Protein AF-A0A928U4H9-F1 (afdb_monomer_lite)

Foldseek 3Di:
DVLVVLLVVLLVLLVVLLVVLVVLVVVLVVQVVCVVCVVPHHDDPDDPNPPAPPNNSVVSNVSSVVSNVSSVVSVVVSVVSVPDD

Structure (mmCIF, N/CA/C/O backbone):
data_AF-A0A928U4H9-F1
#
_entry.id   AF-A0A928U4H9-F1
#
loop_
_atom_site.group_PDB
_atom_site.id
_atom_site.type_symbol
_atom_site.label_atom_id
_atom_site.label_alt_id
_atom_site.label_comp_id
_atom_site.label_asym_id
_atom_site.label_entity_id
_atom_site.label_seq_id
_atom_site.pdbx_PDB_ins_code
_atom_site.Cartn_x
_atom_site.Cartn_y
_atom_site.Cartn_z
_atom_site.occupancy
_atom_site.B_iso_or_equiv
_atom_site.auth_seq_id
_atom_site.auth_comp_id
_atom_site.auth_asym_id
_atom_site.auth_atom_id
_atom_site.pdbx_PDB_model_num
ATOM 1 N N . MET A 1 1 ? -10.062 3.659 26.904 1.00 61.69 1 MET A N 1
ATOM 2 C CA . MET A 1 1 ? -9.064 4.585 26.312 1.00 61.69 1 MET A CA 1
ATOM 3 C C . MET A 1 1 ? -8.163 3.896 25.278 1.00 61.69 1 MET A C 1
ATOM 5 O O . MET A 1 1 ? -8.112 4.357 24.148 1.00 61.69 1 MET A O 1
ATOM 9 N N . PHE A 1 2 ? -7.534 2.756 25.597 1.00 75.75 2 PHE A N 1
ATOM 10 C CA . PHE A 1 2 ? -6.641 2.032 24.669 1.00 75.75 2 PHE A CA 1
ATOM 11 C C . PHE A 1 2 ? -7.294 1.537 23.360 1.00 75.75 2 PHE A C 1
ATOM 13 O O . PHE A 1 2 ? -6.645 1.534 22.317 1.00 75.75 2 PHE A O 1
ATOM 20 N N . GLN A 1 3 ? -8.580 1.166 23.379 1.00 76.81 3 GLN A N 1
ATOM 21 C CA . GLN A 1 3 ? -9.296 0.687 22.185 1.00 76.81 3 GLN A CA 1
ATOM 22 C C . GLN A 1 3 ? -9.530 1.791 21.141 1.00 76.81 3 GLN A C 1
ATOM 24 O O . GLN A 1 3 ? -9.307 1.558 19.955 1.00 76.81 3 GLN A O 1
ATOM 29 N N . ALA A 1 4 ? -9.894 2.999 21.584 1.00 77.56 4 ALA A N 1
ATOM 30 C CA . ALA A 1 4 ? -10.084 4.153 20.704 1.00 77.56 4 ALA A CA 1
ATOM 31 C C . ALA A 1 4 ? -8.759 4.595 20.059 1.00 77.56 4 ALA A C 1
ATOM 33 O O . ALA A 1 4 ? -8.699 4.832 18.857 1.00 77.56 4 ALA A O 1
ATOM 34 N N . ILE A 1 5 ? -7.669 4.612 20.836 1.00 82.81 5 ILE A N 1
ATOM 35 C CA . ILE A 1 5 ? -6.326 4.933 20.328 1.00 82.81 5 ILE A CA 1
ATOM 36 C C . ILE A 1 5 ? -5.904 3.931 19.244 1.00 82.81 5 ILE A C 1
ATOM 38 O O . ILE A 1 5 ? -5.436 4.326 18.179 1.00 82.81 5 ILE A O 1
ATOM 42 N N . ARG A 1 6 ? -6.135 2.632 19.470 1.00 83.12 6 ARG A N 1
ATOM 43 C CA . ARG A 1 6 ? -5.828 1.578 18.493 1.00 83.12 6 ARG A CA 1
ATOM 44 C C . ARG A 1 6 ? -6.607 1.742 17.183 1.00 83.12 6 ARG A C 1
ATOM 46 O O . ARG A 1 6 ? -6.032 1.539 16.119 1.00 83.12 6 ARG A O 1
ATOM 53 N N . GLN A 1 7 ? -7.881 2.132 17.255 1.00 83.50 7 GLN A N 1
ATOM 54 C CA . GLN A 1 7 ? -8.698 2.394 16.064 1.00 83.50 7 GLN A CA 1
ATOM 55 C C . GLN A 1 7 ? -8.180 3.587 15.253 1.00 83.50 7 GLN A C 1
ATOM 57 O O . GLN A 1 7 ? -8.137 3.538 14.027 1.00 83.50 7 GLN A O 1
ATOM 62 N N . VAL A 1 8 ? -7.763 4.662 15.923 1.00 88.12 8 VAL A N 1
ATOM 63 C CA . VAL A 1 8 ? -7.227 5.842 15.233 1.00 88.12 8 VAL A CA 1
ATOM 64 C C . VAL A 1 8 ? -5.896 5.516 14.559 1.00 88.12 8 VAL A C 1
ATOM 66 O O . VAL A 1 8 ? -5.706 5.861 13.396 1.00 88.12 8 VAL A O 1
ATOM 69 N N . ILE A 1 9 ? -5.000 4.801 15.246 1.00 89.88 9 ILE A N 1
ATOM 70 C CA . ILE A 1 9 ? -3.679 4.451 14.706 1.00 89.88 9 ILE A CA 1
ATOM 71 C C . ILE A 1 9 ? -3.808 3.576 13.455 1.00 89.88 9 ILE A C 1
ATOM 73 O O . ILE A 1 9 ? -3.170 3.874 12.448 1.00 89.88 9 ILE A O 1
ATOM 77 N N . PHE A 1 10 ? -4.636 2.526 13.475 1.00 89.19 10 PHE A N 1
ATOM 78 C CA . PHE A 1 10 ? -4.781 1.655 12.304 1.00 89.19 10 PHE A CA 1
ATOM 79 C C . PHE A 1 10 ? -5.468 2.350 11.129 1.00 89.19 10 PHE A C 1
ATOM 81 O O . PHE A 1 10 ? -5.024 2.179 9.995 1.00 89.19 10 PHE A O 1
ATOM 88 N N . ALA A 1 11 ? -6.489 3.174 11.381 1.00 88.50 11 ALA A N 1
ATOM 89 C CA . ALA A 1 11 ? -7.113 3.976 10.331 1.00 88.50 11 ALA A CA 1
ATOM 90 C C . ALA A 1 11 ? -6.117 4.964 9.704 1.00 88.50 11 ALA A C 1
ATOM 92 O O . ALA A 1 11 ? -6.006 5.036 8.481 1.00 88.50 11 ALA A O 1
ATOM 93 N N . PHE A 1 12 ? -5.353 5.679 10.532 1.00 93.75 12 PHE A N 1
ATOM 94 C CA . PHE A 1 12 ? -4.345 6.627 10.067 1.00 93.75 12 PHE A CA 1
ATOM 95 C C . PHE A 1 12 ? -3.255 5.936 9.240 1.00 93.75 12 PHE A C 1
ATOM 97 O O . PHE A 1 12 ? -2.972 6.356 8.120 1.00 93.75 12 PHE A O 1
ATOM 104 N N . MET A 1 13 ? -2.701 4.826 9.739 1.00 92.94 13 MET A N 1
ATOM 105 C CA . MET A 1 13 ? -1.674 4.062 9.025 1.00 92.94 13 MET A CA 1
ATOM 106 C C . MET A 1 13 ? -2.184 3.505 7.695 1.00 92.94 13 MET A C 1
ATOM 108 O O . MET A 1 13 ? -1.456 3.565 6.705 1.00 92.94 13 MET A O 1
ATOM 112 N N . ALA A 1 14 ? -3.429 3.022 7.637 1.00 92.94 14 ALA A N 1
ATOM 113 C CA . ALA A 1 14 ? -4.037 2.552 6.394 1.00 92.94 14 ALA A CA 1
ATOM 114 C C . ALA A 1 14 ? -4.116 3.668 5.342 1.00 92.94 14 ALA A C 1
ATOM 116 O O . ALA A 1 14 ? -3.723 3.462 4.193 1.00 92.94 14 ALA A O 1
ATOM 117 N N . VAL A 1 15 ? -4.564 4.862 5.741 1.00 95.19 15 VAL A N 1
ATOM 118 C CA . VAL A 1 15 ? -4.662 6.024 4.845 1.00 95.19 15 VAL A CA 1
ATOM 119 C C . VAL A 1 15 ? -3.278 6.480 4.387 1.00 95.19 15 VAL A C 1
ATOM 121 O O . VAL A 1 15 ? -3.066 6.648 3.188 1.00 95.19 15 VAL A O 1
ATOM 124 N N . CYS A 1 16 ? -2.315 6.627 5.300 1.00 96.19 16 CYS A N 1
ATOM 125 C CA . CYS A 1 16 ? -0.952 7.029 4.951 1.00 96.19 16 CYS A CA 1
ATOM 126 C C . CYS A 1 16 ? -0.291 6.035 3.990 1.00 96.19 16 CYS A C 1
ATOM 128 O O . CYS A 1 16 ? 0.252 6.452 2.970 1.00 96.19 16 CYS A O 1
ATOM 130 N N . CYS A 1 17 ? -0.384 4.730 4.264 1.00 95.81 17 CYS A N 1
ATOM 131 C CA . CYS A 1 17 ? 0.154 3.704 3.370 1.00 95.81 17 CYS A CA 1
ATOM 132 C C . CYS A 1 17 ? -0.540 3.734 2.001 1.00 95.81 17 CYS A C 1
ATOM 134 O O . CYS A 1 17 ? 0.128 3.616 0.977 1.00 95.81 17 CYS A O 1
ATOM 136 N N . GLY A 1 18 ? -1.859 3.951 1.967 1.00 94.06 18 GLY A N 1
ATOM 137 C CA . GLY A 1 18 ? -2.619 4.060 0.722 1.00 94.06 18 GLY A CA 1
ATOM 138 C C . GLY A 1 18 ? -2.182 5.255 -0.124 1.00 94.06 18 GLY A C 1
ATOM 139 O O . GLY A 1 18 ? -1.932 5.104 -1.317 1.00 94.06 18 GLY A O 1
ATOM 140 N N . LEU A 1 19 ? -2.016 6.426 0.497 1.00 95.88 19 LEU A N 1
ATOM 141 C CA . LEU A 1 19 ? -1.536 7.637 -0.175 1.00 95.88 19 LEU A CA 1
ATOM 142 C C . LEU A 1 19 ? -0.109 7.472 -0.706 1.00 95.88 19 LEU A C 1
ATOM 144 O O . LEU A 1 19 ? 0.159 7.830 -1.851 1.00 95.88 19 LEU A O 1
ATOM 148 N N . ILE A 1 20 ? 0.792 6.892 0.092 1.00 94.81 20 ILE A N 1
ATOM 149 C CA . ILE A 1 20 ? 2.175 6.631 -0.328 1.00 94.81 20 ILE A CA 1
ATOM 150 C C . ILE A 1 20 ? 2.199 5.620 -1.484 1.00 94.81 20 ILE A C 1
ATOM 152 O O . ILE A 1 20 ? 2.897 5.835 -2.473 1.00 94.81 20 ILE A O 1
ATOM 156 N N . GLY A 1 21 ? 1.403 4.551 -1.413 1.00 92.94 21 GLY A N 1
ATOM 157 C CA . GLY A 1 21 ? 1.286 3.564 -2.487 1.00 92.94 21 GLY A CA 1
ATOM 158 C C . GLY A 1 21 ? 0.744 4.158 -3.787 1.00 92.94 21 GLY A C 1
ATOM 159 O O . GLY A 1 21 ? 1.316 3.921 -4.849 1.00 92.94 21 GLY A O 1
ATOM 160 N N . LEU A 1 22 ? -0.300 4.989 -3.711 1.00 93.38 22 LEU A N 1
ATOM 161 C CA . LEU A 1 22 ? -0.851 5.706 -4.866 1.00 93.38 22 LEU A CA 1
ATOM 162 C C . LEU A 1 22 ? 0.155 6.689 -5.471 1.00 93.38 22 LEU A C 1
ATOM 164 O O . LEU A 1 22 ? 0.254 6.773 -6.694 1.00 93.38 22 LEU A O 1
ATOM 168 N N . PHE A 1 23 ? 0.924 7.395 -4.640 1.00 93.19 23 PHE A N 1
ATOM 169 C CA . PHE A 1 23 ? 2.004 8.263 -5.104 1.00 93.19 23 PHE A CA 1
ATOM 170 C C . PHE A 1 23 ? 3.046 7.477 -5.907 1.00 93.19 23 PHE A C 1
ATOM 172 O O . PHE A 1 23 ? 3.361 7.855 -7.034 1.00 93.19 23 PHE A O 1
ATOM 179 N N . TRP A 1 24 ? 3.542 6.359 -5.370 1.00 88.81 24 TRP A N 1
ATOM 180 C CA . TRP A 1 24 ? 4.524 5.525 -6.067 1.00 88.81 24 TRP A C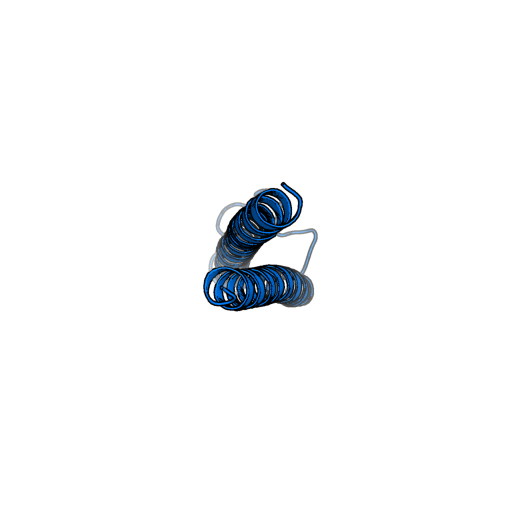A 1
ATOM 181 C C . TRP A 1 24 ? 3.961 4.898 -7.341 1.00 88.81 24 TRP A C 1
ATOM 183 O O . TRP A 1 24 ? 4.670 4.804 -8.340 1.00 88.81 24 TRP A O 1
ATOM 193 N N . PHE A 1 25 ? 2.683 4.519 -7.338 1.00 88.25 25 PHE A N 1
ATOM 194 C CA . PHE A 1 25 ? 2.005 4.000 -8.521 1.00 88.25 25 PHE A CA 1
ATOM 195 C C . PHE A 1 25 ? 1.883 5.063 -9.620 1.00 88.25 25 PHE A C 1
ATOM 197 O O . PHE A 1 25 ? 2.225 4.812 -10.775 1.00 88.25 25 PHE A O 1
ATOM 204 N N . TRP A 1 26 ? 1.466 6.281 -9.262 1.00 87.19 26 TRP A N 1
ATOM 205 C CA . TRP A 1 26 ? 1.431 7.415 -10.185 1.00 87.19 26 TRP A CA 1
ATOM 206 C C . TRP A 1 26 ? 2.827 7.754 -10.721 1.00 87.19 26 TRP A C 1
ATOM 208 O O . TRP A 1 26 ? 2.995 7.962 -11.924 1.00 87.19 26 TRP A O 1
ATOM 218 N N . PHE A 1 27 ? 3.838 7.755 -9.851 1.00 84.19 27 PHE A N 1
ATOM 219 C CA . PHE A 1 27 ? 5.227 8.000 -10.229 1.00 84.19 27 PHE A CA 1
ATOM 220 C C . PHE A 1 27 ? 5.741 6.936 -11.213 1.00 84.19 27 PHE A C 1
ATOM 222 O O . PHE A 1 27 ? 6.325 7.283 -12.238 1.00 84.19 27 PHE A O 1
ATOM 229 N N . MET A 1 28 ? 5.453 5.654 -10.960 1.00 81.81 28 MET A N 1
ATOM 230 C CA . MET A 1 28 ? 5.765 4.539 -11.864 1.00 81.81 28 MET A CA 1
ATOM 231 C C . MET A 1 28 ? 5.095 4.701 -13.232 1.00 81.81 28 MET A C 1
ATOM 233 O O . MET A 1 28 ? 5.743 4.496 -14.259 1.00 81.81 28 MET A O 1
ATOM 237 N N . TYR A 1 29 ? 3.823 5.102 -13.260 1.00 79.12 29 TYR A N 1
ATOM 238 C CA . TYR A 1 29 ? 3.080 5.329 -14.497 1.00 79.12 29 TYR A CA 1
ATOM 239 C C . TYR A 1 29 ? 3.694 6.460 -15.334 1.00 79.12 29 TYR A C 1
ATOM 241 O O . TYR A 1 29 ? 3.986 6.269 -16.514 1.00 79.12 29 TYR A O 1
ATOM 249 N N . GLN A 1 30 ? 3.973 7.611 -14.712 1.00 75.81 30 GLN A N 1
ATOM 250 C CA . GLN A 1 30 ? 4.640 8.743 -15.369 1.00 75.81 30 GLN A CA 1
ATOM 251 C C . GLN A 1 30 ? 6.029 8.368 -15.895 1.00 75.81 30 GLN A C 1
ATOM 253 O O . GLN A 1 30 ? 6.429 8.804 -16.972 1.00 75.81 30 GLN A O 1
ATOM 258 N N . PHE A 1 31 ? 6.763 7.543 -15.149 1.00 68.69 31 PHE A N 1
ATOM 259 C CA . PHE A 1 31 ? 8.066 7.042 -15.563 1.00 68.69 31 PHE A CA 1
ATOM 260 C C . PHE A 1 31 ? 7.959 6.098 -16.768 1.00 68.69 31 PHE A C 1
ATOM 262 O O . PHE A 1 31 ? 8.679 6.268 -17.747 1.00 68.69 31 PHE A O 1
ATOM 269 N N . SER A 1 32 ? 7.026 5.146 -16.730 1.00 67.00 32 SER A N 1
ATOM 270 C CA . SER A 1 32 ? 6.844 4.135 -17.780 1.00 67.00 32 SER A CA 1
ATOM 271 C C . SER A 1 32 ? 6.394 4.741 -19.110 1.00 67.00 32 SER A C 1
ATOM 273 O O . SER A 1 32 ? 6.871 4.319 -20.160 1.00 67.00 32 SER A O 1
ATOM 275 N N . LEU A 1 33 ? 5.536 5.768 -19.079 1.00 64.94 33 LEU A N 1
ATOM 276 C CA . LEU A 1 33 ? 5.133 6.507 -20.281 1.00 64.94 33 LEU A CA 1
ATOM 277 C C . LEU A 1 33 ? 6.319 7.200 -20.964 1.00 64.94 33 LEU A C 1
ATOM 279 O O . LEU A 1 33 ? 6.447 7.135 -22.181 1.00 64.94 33 LEU A O 1
ATOM 283 N N . LYS A 1 34 ? 7.217 7.814 -20.183 1.00 62.03 34 LYS A N 1
ATOM 284 C CA . LYS A 1 34 ? 8.427 8.461 -20.715 1.00 62.03 34 LYS A CA 1
ATOM 285 C C . LYS A 1 34 ? 9.434 7.466 -21.300 1.00 62.03 34 LYS A C 1
ATOM 287 O O . LYS A 1 34 ? 10.226 7.847 -22.153 1.00 62.03 34 LYS A O 1
ATOM 292 N N . TRP A 1 35 ? 9.421 6.216 -20.836 1.00 55.38 35 TRP A N 1
ATOM 293 C CA . TRP A 1 35 ? 10.228 5.135 -21.412 1.00 55.38 35 TRP A CA 1
ATOM 294 C C . TRP A 1 35 ? 9.643 4.587 -22.710 1.00 55.38 35 TRP A C 1
ATOM 296 O O . TRP A 1 35 ? 10.402 4.329 -23.634 1.00 55.38 35 TRP A O 1
ATOM 306 N N . LEU A 1 36 ? 8.317 4.441 -22.803 1.00 54.78 36 LEU A N 1
ATOM 307 C CA . LEU A 1 36 ? 7.658 3.982 -24.030 1.00 54.78 36 LEU A CA 1
ATOM 308 C C . LEU A 1 36 ? 7.935 4.924 -25.217 1.00 54.78 36 LEU A C 1
ATOM 310 O O . LEU A 1 36 ? 8.070 4.463 -26.345 1.00 54.78 36 LEU A O 1
ATOM 314 N N . ASP A 1 37 ? 8.090 6.222 -24.950 1.00 53.78 37 ASP A N 1
ATOM 315 C CA . ASP A 1 37 ? 8.516 7.213 -25.949 1.00 53.78 37 ASP A CA 1
ATOM 316 C C . ASP A 1 37 ? 9.972 6.994 -26.422 1.00 53.78 37 ASP A C 1
ATOM 318 O O . ASP A 1 37 ? 10.305 7.244 -27.579 1.00 53.78 37 ASP 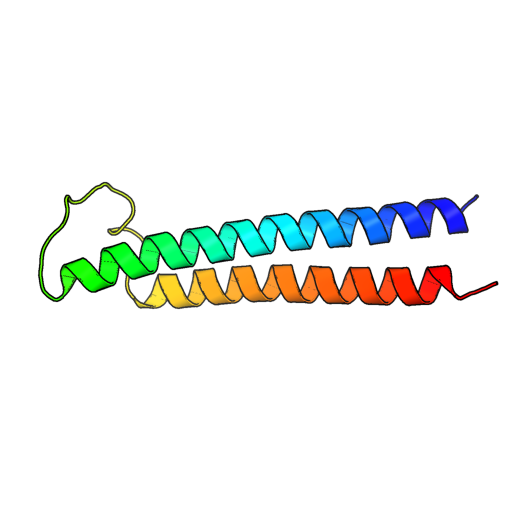A O 1
ATOM 322 N N . ALA A 1 38 ? 10.864 6.468 -25.574 1.00 51.81 38 ALA A N 1
ATOM 323 C CA . ALA A 1 38 ? 12.282 6.300 -25.910 1.00 51.81 38 ALA A CA 1
ATOM 324 C C . ALA A 1 38 ? 12.562 5.183 -26.940 1.00 51.81 38 ALA A C 1
ATOM 326 O O . ALA A 1 38 ? 13.604 5.228 -27.592 1.00 51.81 38 ALA A O 1
ATOM 327 N N . ASP A 1 39 ? 11.631 4.242 -27.142 1.00 56.09 39 ASP A N 1
ATOM 328 C CA . ASP A 1 39 ? 11.727 3.167 -28.147 1.00 56.09 39 ASP A CA 1
ATOM 329 C C . ASP A 1 39 ? 11.083 3.539 -29.506 1.00 56.09 39 ASP A C 1
ATOM 331 O O . ASP A 1 39 ? 10.971 2.688 -30.392 1.00 56.09 39 ASP A O 1
ATOM 335 N N . GLY A 1 40 ? 10.682 4.807 -29.722 1.00 52.53 40 GLY A N 1
ATOM 336 C CA . GLY A 1 40 ? 10.142 5.216 -31.028 1.00 52.53 40 GLY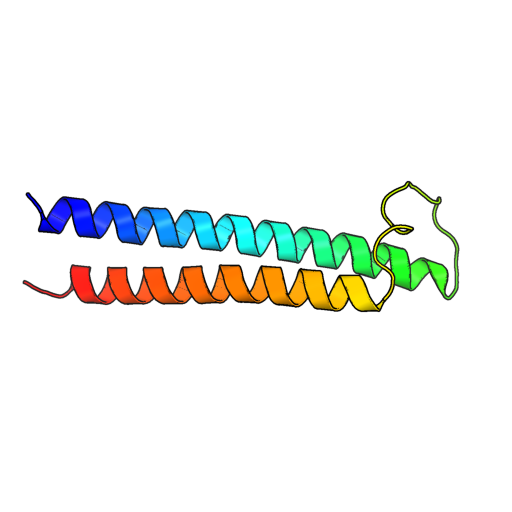 A CA 1
ATOM 337 C C . GLY A 1 40 ? 9.850 6.696 -31.311 1.00 52.53 40 GLY A C 1
ATOM 338 O O . GLY A 1 40 ? 9.683 7.020 -32.482 1.00 52.53 40 GLY A O 1
ATOM 339 N N . ASN A 1 41 ? 9.802 7.605 -30.330 1.00 50.16 41 ASN A N 1
ATOM 340 C CA . ASN A 1 41 ? 9.787 9.061 -30.548 1.00 50.16 41 ASN A CA 1
ATOM 341 C C . ASN A 1 41 ? 10.226 9.817 -29.279 1.00 50.16 41 ASN A C 1
ATOM 343 O O . ASN A 1 41 ? 9.510 9.902 -28.289 1.00 50.16 41 ASN A O 1
ATOM 347 N N . VAL A 1 42 ? 11.421 10.410 -29.325 1.00 49.47 42 VAL A N 1
ATOM 348 C CA . VAL A 1 42 ? 12.071 11.062 -28.179 1.00 49.47 42 VAL A CA 1
ATOM 349 C C . VAL A 1 42 ? 11.357 12.369 -27.794 1.00 49.47 42 VAL A C 1
ATOM 351 O O . VAL A 1 42 ? 11.646 13.434 -28.340 1.00 49.47 42 VAL A O 1
ATOM 354 N N . GLY A 1 43 ? 10.459 12.310 -26.808 1.00 48.06 43 GLY A N 1
ATOM 355 C CA . GLY A 1 43 ? 10.063 13.466 -25.999 1.00 48.06 43 GLY A CA 1
ATOM 356 C C . GLY A 1 43 ? 11.204 13.914 -25.065 1.00 48.06 43 GLY A C 1
ATOM 357 O O . GLY A 1 43 ? 12.058 13.103 -24.699 1.00 48.06 43 GLY A O 1
ATOM 358 N N . PRO A 1 44 ? 11.279 15.203 -24.680 1.00 44.16 44 PRO A N 1
ATOM 359 C CA . PRO A 1 44 ? 12.510 15.820 -24.198 1.00 44.16 44 PRO A CA 1
ATOM 360 C C . PRO A 1 44 ? 13.041 15.152 -22.929 1.00 44.16 44 PRO A C 1
ATOM 362 O O . PRO A 1 44 ? 12.321 15.002 -21.935 1.00 44.16 44 PRO A O 1
ATOM 365 N N . ALA A 1 45 ? 14.332 14.803 -22.987 1.00 51.66 45 ALA A N 1
ATOM 366 C CA . ALA A 1 45 ? 15.152 14.192 -21.947 1.00 51.66 45 ALA A CA 1
ATOM 367 C C . ALA A 1 45 ? 15.167 15.029 -20.656 1.00 51.66 45 ALA A C 1
ATOM 369 O O . ALA A 1 45 ? 16.116 15.738 -20.332 1.00 51.66 45 ALA A O 1
ATOM 370 N N . THR A 1 46 ? 14.082 14.968 -19.897 1.00 50.12 46 THR A N 1
ATOM 371 C CA . THR A 1 46 ? 13.945 15.643 -18.612 1.00 50.12 46 THR A CA 1
ATOM 372 C C . THR A 1 46 ? 14.380 14.678 -17.523 1.00 50.12 46 THR A C 1
ATOM 374 O O . THR A 1 46 ? 13.542 13.955 -16.999 1.00 50.12 46 THR A O 1
ATOM 377 N N . GLY A 1 47 ? 15.695 14.661 -17.248 1.00 50.28 47 GLY A N 1
ATOM 378 C CA . GLY A 1 47 ? 16.460 14.267 -16.040 1.00 50.28 47 GLY A CA 1
ATOM 379 C C . GLY A 1 47 ? 16.107 13.021 -15.206 1.00 50.28 47 GLY A C 1
ATOM 380 O O . GLY A 1 47 ? 16.993 12.443 -14.588 1.00 50.28 47 GLY A O 1
ATOM 381 N N . ALA A 1 48 ? 14.854 12.585 -15.161 1.00 49.34 48 ALA A N 1
ATOM 382 C CA . ALA A 1 48 ? 14.377 11.475 -14.354 1.00 49.34 48 ALA A CA 1
ATOM 383 C C . ALA A 1 48 ? 14.574 10.120 -15.045 1.00 49.34 48 ALA A C 1
ATOM 385 O O . ALA A 1 48 ? 14.893 9.150 -14.366 1.00 49.34 48 ALA A O 1
ATOM 386 N N . THR A 1 49 ? 14.435 10.033 -16.374 1.00 49.97 49 THR A N 1
ATOM 387 C CA . THR A 1 49 ? 14.482 8.759 -17.123 1.00 49.97 49 THR A CA 1
ATOM 388 C C . THR A 1 49 ? 15.831 8.039 -17.040 1.00 49.97 49 THR A C 1
ATOM 390 O O . THR A 1 49 ? 15.868 6.820 -17.167 1.00 49.97 49 THR A O 1
ATOM 393 N N . VAL A 1 50 ? 16.924 8.753 -16.750 1.00 47.06 50 VAL A N 1
ATOM 394 C CA . VAL A 1 50 ? 18.299 8.222 -16.818 1.00 47.06 50 VAL A CA 1
ATOM 395 C C . VAL A 1 50 ? 18.682 7.345 -15.613 1.00 47.06 50 VAL A C 1
ATOM 397 O O . VAL A 1 50 ? 19.598 6.540 -15.724 1.00 47.06 50 VAL A O 1
ATOM 400 N N . VAL A 1 51 ? 17.991 7.435 -14.469 1.00 53.06 51 VAL A N 1
ATOM 401 C CA . VAL A 1 51 ? 18.493 6.810 -13.223 1.00 53.06 51 VAL A CA 1
ATOM 402 C C . VAL A 1 51 ? 18.040 5.356 -13.023 1.00 53.06 51 VAL A C 1
ATOM 404 O O . VAL A 1 51 ? 18.726 4.605 -12.339 1.00 53.06 51 VAL A O 1
ATOM 407 N N . PHE A 1 52 ? 16.920 4.923 -13.615 1.00 55.88 52 PHE A N 1
ATOM 408 C CA . PHE A 1 52 ? 16.267 3.676 -13.184 1.00 55.88 52 PHE A CA 1
ATOM 409 C C . PHE A 1 52 ? 16.129 2.570 -14.242 1.00 55.88 52 PHE A C 1
ATOM 411 O O . PHE A 1 52 ? 15.920 1.425 -13.858 1.00 55.88 52 PHE A O 1
ATOM 418 N N . GLY A 1 53 ? 16.309 2.825 -15.542 1.00 59.12 53 GLY A N 1
ATOM 419 C CA . GLY A 1 53 ? 16.173 1.759 -16.551 1.00 59.12 53 GLY A CA 1
ATOM 420 C C .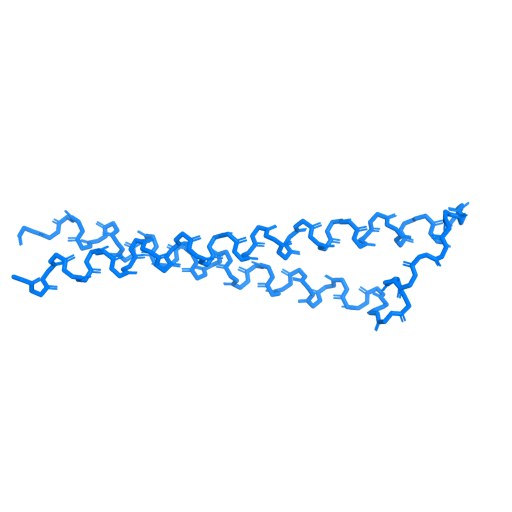 GLY A 1 53 ? 14.771 1.115 -16.595 1.00 59.12 53 GLY A C 1
ATOM 421 O O . GLY A 1 53 ? 13.879 1.450 -15.812 1.00 59.12 53 GLY A O 1
ATOM 422 N N . ARG A 1 54 ? 14.575 0.120 -17.472 1.00 62.03 54 ARG A N 1
ATOM 423 C CA . ARG A 1 54 ? 13.370 -0.740 -17.465 1.00 62.03 54 ARG A CA 1
ATOM 424 C C . ARG A 1 54 ? 13.219 -1.502 -16.143 1.00 62.03 54 ARG A C 1
ATOM 426 O O . ARG A 1 54 ? 12.110 -1.695 -15.654 1.00 62.03 54 ARG A O 1
ATOM 433 N N . GLU A 1 55 ? 14.340 -1.907 -15.554 1.00 69.12 55 GLU A N 1
ATOM 434 C CA . GLU A 1 55 ? 14.377 -2.677 -14.309 1.00 69.12 55 GLU A CA 1
ATOM 435 C C . GLU A 1 55 ? 13.885 -1.872 -13.100 1.00 69.12 55 GLU A C 1
ATOM 437 O O . GLU A 1 55 ? 13.139 -2.384 -12.269 1.00 69.12 55 GLU A O 1
ATOM 442 N N . GLY A 1 56 ? 14.213 -0.584 -13.024 1.00 68.69 56 GLY A N 1
ATOM 443 C CA . GLY A 1 56 ? 13.778 0.294 -11.942 1.00 68.69 56 GLY A CA 1
ATOM 444 C C . GLY A 1 56 ? 12.283 0.588 -11.952 1.00 68.69 56 GLY A C 1
ATOM 445 O O . GLY A 1 56 ? 11.704 0.744 -10.880 1.00 68.69 56 GLY A O 1
ATOM 446 N N . ALA A 1 57 ? 11.616 0.557 -13.110 1.00 71.62 57 ALA A N 1
ATOM 447 C CA . ALA A 1 57 ? 10.156 0.647 -13.164 1.00 71.62 57 ALA A CA 1
ATOM 448 C C . ALA A 1 57 ? 9.477 -0.532 -12.433 1.00 71.62 57 ALA A C 1
ATOM 450 O O . ALA A 1 57 ? 8.479 -0.328 -11.737 1.00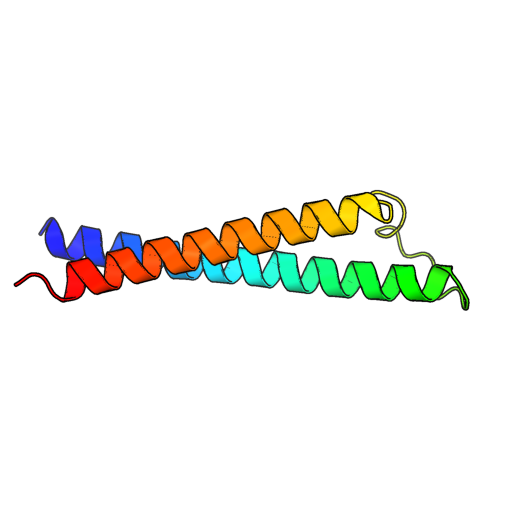 71.62 57 ALA A O 1
ATOM 451 N N . TYR A 1 58 ? 10.046 -1.745 -12.514 1.00 79.12 58 TYR A N 1
ATOM 452 C CA . TYR A 1 58 ? 9.554 -2.905 -11.760 1.00 79.12 58 TYR A CA 1
ATOM 453 C C . TYR A 1 58 ? 9.766 -2.743 -10.255 1.00 79.12 58 TYR A C 1
ATOM 455 O O . TYR A 1 58 ? 8.855 -3.028 -9.478 1.00 79.12 58 TYR A O 1
ATOM 463 N N . TRP A 1 59 ? 10.927 -2.234 -9.834 1.00 82.00 59 TRP A N 1
ATOM 464 C CA . TRP A 1 59 ? 11.213 -1.983 -8.419 1.00 82.00 59 TRP A CA 1
ATOM 465 C C . TRP A 1 59 ? 10.287 -0.918 -7.820 1.00 82.00 59 TRP A C 1
ATOM 467 O O . TRP A 1 59 ? 9.764 -1.104 -6.721 1.00 82.00 59 TRP A O 1
ATOM 477 N N . ILE A 1 60 ? 9.999 0.156 -8.559 1.00 84.31 60 ILE A N 1
ATOM 478 C CA . ILE A 1 60 ? 9.033 1.183 -8.143 1.00 84.31 60 ILE A CA 1
ATOM 479 C C . ILE A 1 60 ? 7.620 0.587 -8.051 1.00 84.31 60 ILE A C 1
ATOM 481 O O . ILE A 1 60 ? 6.911 0.835 -7.075 1.00 84.31 60 ILE A O 1
ATOM 485 N N . GLY A 1 61 ? 7.218 -0.237 -9.023 1.00 86.06 61 GLY A N 1
ATOM 486 C CA . GLY A 1 61 ? 5.941 -0.954 -8.985 1.00 86.06 61 GLY A CA 1
ATOM 487 C C . GLY A 1 61 ? 5.821 -1.886 -7.775 1.00 86.06 61 GLY A C 1
ATOM 488 O O . GLY A 1 61 ? 4.780 -1.910 -7.118 1.00 86.06 61 GLY A O 1
ATOM 489 N N . ALA A 1 62 ? 6.895 -2.596 -7.422 1.00 89.88 62 ALA A N 1
ATOM 490 C CA . ALA A 1 62 ? 6.944 -3.449 -6.236 1.00 89.88 62 ALA A CA 1
ATOM 491 C C . ALA A 1 62 ? 6.815 -2.640 -4.934 1.00 89.88 62 ALA A C 1
ATOM 493 O O . ALA A 1 62 ? 6.081 -3.046 -4.033 1.00 89.88 62 ALA A O 1
ATOM 494 N N . ILE A 1 63 ? 7.461 -1.471 -4.849 1.00 91.00 63 ILE A N 1
ATOM 495 C CA . ILE A 1 63 ? 7.315 -0.547 -3.714 1.00 91.00 63 ILE A CA 1
ATOM 496 C C . ILE A 1 63 ? 5.867 -0.056 -3.613 1.00 91.00 63 ILE A C 1
ATOM 498 O O . ILE A 1 63 ? 5.274 -0.128 -2.535 1.00 91.00 63 ILE A O 1
ATOM 502 N N . ALA A 1 64 ? 5.273 0.390 -4.725 1.00 92.50 64 ALA A N 1
ATOM 503 C CA . ALA A 1 64 ? 3.878 0.827 -4.769 1.00 92.50 64 ALA A CA 1
ATOM 504 C C . ALA A 1 64 ? 2.929 -0.278 -4.282 1.00 92.50 64 ALA A C 1
ATOM 506 O O . ALA A 1 64 ? 2.088 -0.037 -3.414 1.00 92.50 64 ALA A O 1
ATOM 507 N N . LEU A 1 65 ? 3.110 -1.506 -4.779 1.00 93.62 65 LEU A N 1
ATOM 508 C CA . LEU A 1 65 ? 2.328 -2.666 -4.362 1.00 93.62 65 LEU A CA 1
ATOM 509 C C . LEU A 1 65 ? 2.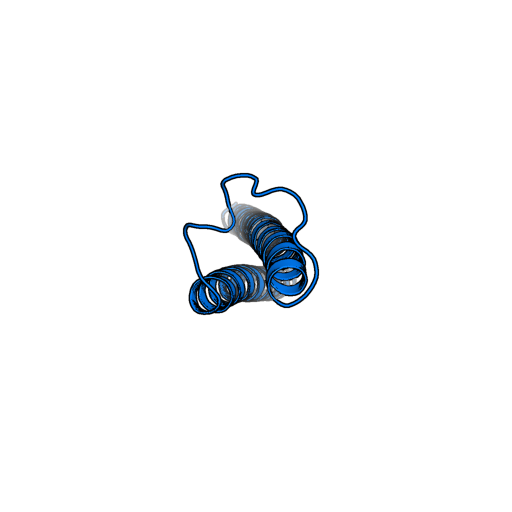506 -2.961 -2.869 1.00 93.62 65 LEU A C 1
ATOM 511 O O . LEU A 1 65 ? 1.518 -3.195 -2.180 1.00 93.62 65 LEU A O 1
ATOM 515 N N . GLY A 1 66 ? 3.735 -2.906 -2.350 1.00 94.44 66 GLY A N 1
ATOM 516 C CA . GLY A 1 66 ? 4.018 -3.113 -0.930 1.00 94.44 66 GLY A CA 1
ATOM 517 C C . GLY A 1 66 ? 3.248 -2.142 -0.033 1.00 94.44 66 GLY A C 1
ATOM 518 O O . GLY A 1 66 ? 2.595 -2.566 0.922 1.00 94.44 66 GLY A O 1
ATOM 519 N N . TRP A 1 67 ? 3.245 -0.854 -0.378 1.00 95.62 67 TRP A N 1
ATOM 520 C CA . TRP A 1 67 ? 2.483 0.167 0.346 1.00 95.62 67 TRP A CA 1
ATOM 521 C C . TRP A 1 67 ? 0.969 -0.047 0.265 1.00 95.62 67 TRP A C 1
ATOM 523 O O . TRP A 1 67 ? 0.278 0.083 1.277 1.00 95.62 67 TRP A O 1
ATOM 533 N N . LEU A 1 68 ? 0.446 -0.432 -0.902 1.00 94.25 68 LEU A N 1
ATOM 534 C CA . LEU A 1 68 ? -0.978 -0.736 -1.067 1.00 94.25 68 LEU A CA 1
ATOM 535 C C . LEU A 1 68 ? -1.395 -1.987 -0.278 1.00 94.25 68 LEU A C 1
ATOM 537 O O . LEU A 1 68 ? -2.452 -1.991 0.350 1.00 94.25 68 LEU A O 1
ATOM 541 N N . LEU A 1 69 ? -0.559 -3.028 -0.236 1.00 95.94 69 LEU A N 1
ATOM 542 C CA . LEU A 1 69 ? -0.809 -4.222 0.577 1.00 95.94 69 LEU A CA 1
ATOM 543 C C . LEU A 1 69 ? -0.786 -3.901 2.076 1.00 95.94 69 LEU A C 1
ATOM 545 O O . LEU A 1 69 ? -1.654 -4.370 2.811 1.00 95.94 69 LEU A O 1
ATOM 549 N N . LEU A 1 70 ? 0.151 -3.064 2.530 1.00 95.44 70 LEU A N 1
ATOM 550 C CA . LEU A 1 70 ? 0.173 -2.542 3.900 1.00 95.44 70 LEU A CA 1
ATOM 551 C C . LEU A 1 70 ? -1.096 -1.742 4.220 1.00 95.44 70 LEU A C 1
ATOM 553 O O . LEU A 1 70 ? -1.684 -1.929 5.285 1.00 95.44 70 LEU A O 1
ATOM 557 N N . ALA A 1 71 ? -1.564 -0.906 3.292 1.00 95.44 71 ALA A N 1
ATOM 558 C CA . ALA A 1 71 ? -2.811 -0.161 3.446 1.00 95.44 71 ALA A CA 1
ATOM 559 C C . ALA A 1 71 ? -4.016 -1.096 3.624 1.00 95.44 71 ALA A C 1
ATOM 561 O O . ALA A 1 71 ? -4.816 -0.907 4.542 1.00 95.44 71 ALA A O 1
ATOM 562 N N . LEU A 1 72 ? -4.114 -2.143 2.797 1.00 95.12 72 LEU A N 1
ATOM 563 C CA . LEU A 1 72 ? -5.156 -3.165 2.912 1.00 95.12 72 LEU A CA 1
ATOM 564 C C . LEU A 1 72 ? -5.053 -3.939 4.227 1.00 95.12 72 LEU A C 1
ATOM 566 O O . LEU A 1 72 ? -6.069 -4.167 4.881 1.00 95.12 72 LEU A O 1
ATOM 570 N N . PHE A 1 73 ? -3.841 -4.302 4.648 1.00 95.75 73 PHE A N 1
ATOM 571 C CA . PHE A 1 73 ? -3.606 -4.983 5.916 1.00 95.75 73 PHE A CA 1
ATOM 572 C C . PHE A 1 73 ? -4.078 -4.139 7.107 1.00 95.75 73 PHE A C 1
ATOM 574 O O . PHE A 1 73 ? -4.852 -4.619 7.938 1.00 95.75 73 PHE A O 1
ATOM 581 N N . PHE A 1 74 ? -3.680 -2.866 7.179 1.00 93.06 74 PHE A N 1
ATOM 582 C CA . PHE A 1 74 ? -4.118 -1.971 8.250 1.00 93.06 74 PHE A CA 1
ATOM 583 C C . PHE A 1 74 ? -5.616 -1.669 8.178 1.00 93.06 74 PHE A C 1
ATOM 585 O O . PHE A 1 74 ? -6.272 -1.634 9.219 1.00 93.06 74 PHE A O 1
ATOM 592 N N . GLY A 1 75 ? -6.186 -1.537 6.978 1.00 91.69 75 GLY A N 1
ATOM 593 C CA . GLY A 1 75 ? -7.630 -1.397 6.782 1.00 91.69 75 GLY A CA 1
ATOM 594 C C . GLY A 1 75 ? -8.406 -2.623 7.270 1.00 91.69 75 GLY A C 1
ATOM 595 O O . GLY A 1 75 ? -9.422 -2.491 7.953 1.00 91.69 75 GLY A O 1
ATOM 596 N N . PHE A 1 76 ? -7.895 -3.826 7.009 1.00 92.75 76 PHE A N 1
ATOM 597 C CA . PHE A 1 76 ? -8.473 -5.071 7.510 1.00 92.75 76 PHE A CA 1
ATOM 598 C C . PHE A 1 76 ? -8.383 -5.175 9.038 1.00 92.75 76 PHE A C 1
ATOM 600 O O . PHE A 1 76 ? -9.358 -5.540 9.700 1.00 92.75 76 PHE A O 1
ATOM 607 N N . MET A 1 77 ? -7.237 -4.816 9.620 1.00 91.31 77 MET A N 1
ATOM 608 C CA . MET A 1 77 ? -7.063 -4.772 11.075 1.00 91.31 77 MET A CA 1
ATOM 609 C C . MET A 1 77 ? -8.006 -3.751 11.717 1.00 91.31 77 MET A C 1
ATOM 611 O O . MET A 1 77 ? -8.647 -4.060 12.722 1.00 91.31 77 MET A O 1
ATOM 615 N N . GLN A 1 78 ? -8.167 -2.578 11.104 1.00 90.38 78 GLN A N 1
ATOM 616 C CA . GLN A 1 78 ? -9.124 -1.564 11.538 1.00 90.38 78 GLN A CA 1
ATOM 617 C C . GLN A 1 78 ? -10.555 -2.100 11.513 1.00 90.38 78 GLN A C 1
ATOM 619 O O . GLN A 1 78 ? -11.290 -1.973 12.492 1.00 90.38 78 GLN A O 1
ATOM 624 N N . TRP A 1 79 ? -10.939 -2.757 10.420 1.00 87.88 79 TRP A N 1
ATOM 625 C CA . TRP A 1 79 ? -12.245 -3.388 10.287 1.00 87.88 79 TRP A CA 1
ATOM 626 C C . TRP A 1 79 ? -12.483 -4.434 11.385 1.00 87.88 79 TRP A C 1
ATOM 628 O O . TRP A 1 79 ? -13.532 -4.409 12.031 1.00 87.88 79 TRP A O 1
ATOM 638 N N . ARG A 1 80 ? -11.496 -5.286 11.692 1.00 89.88 80 ARG A N 1
ATOM 639 C CA . ARG A 1 80 ? -11.590 -6.262 12.793 1.00 89.88 80 ARG A CA 1
ATOM 640 C C . ARG A 1 80 ? -11.781 -5.588 14.149 1.00 89.88 80 ARG A C 1
ATOM 642 O O . ARG A 1 80 ? -12.663 -5.987 14.901 1.00 89.88 80 ARG A O 1
ATOM 649 N N . VAL A 1 81 ? -11.001 -4.550 14.447 1.00 85.62 81 VAL A N 1
ATOM 650 C CA . VAL A 1 81 ? -11.072 -3.820 15.725 1.00 85.62 81 VAL A CA 1
ATOM 651 C C . VAL A 1 81 ? -12.363 -3.001 15.855 1.00 85.62 81 VAL A C 1
ATOM 653 O O . VAL A 1 81 ? -12.844 -2.786 16.964 1.00 85.62 81 VAL A O 1
ATOM 656 N N . SER A 1 82 ? -12.953 -2.545 14.750 1.00 83.00 82 SER A N 1
ATOM 657 C CA . SER A 1 82 ? -14.246 -1.845 14.770 1.00 83.00 82 SER A CA 1
ATOM 658 C C . SER A 1 82 ? -15.432 -2.756 15.107 1.00 83.00 82 SER A C 1
ATOM 660 O O . SER A 1 82 ? -16.474 -2.268 15.528 1.00 83.00 82 SER A O 1
ATOM 662 N N . ARG A 1 83 ? -15.270 -4.075 14.935 1.00 82.88 83 ARG A N 1
ATOM 663 C CA . ARG A 1 83 ? -16.316 -5.084 15.154 1.00 82.88 83 ARG A CA 1
ATOM 664 C C . ARG A 1 83 ? -16.206 -5.825 16.482 1.00 82.88 83 ARG A C 1
ATOM 666 O O . ARG A 1 83 ? -17.103 -6.593 16.810 1.00 82.88 83 ARG A O 1
ATOM 673 N N . THR A 1 84 ? -15.114 -5.645 17.220 1.00 77.44 84 THR A N 1
ATOM 674 C CA . THR A 1 84 ? -15.001 -6.179 18.580 1.00 77.44 84 THR A CA 1
ATOM 675 C C . THR A 1 84 ? -15.784 -5.276 19.538 1.00 77.44 84 THR A C 1
ATOM 677 O O . THR A 1 84 ? -15.460 -4.082 19.564 1.00 77.44 84 THR A O 1
ATOM 680 N N . PRO A 1 85 ? -16.789 -5.811 20.262 1.00 63.28 85 PRO A N 1
ATOM 681 C CA . PRO A 1 85 ? -17.589 -5.051 21.221 1.00 63.28 85 PRO A CA 1
ATOM 682 C C . PRO A 1 85 ? -16.745 -4.500 22.375 1.00 63.28 85 PRO A C 1
ATOM 684 O O . PRO A 1 85 ? -15.687 -5.098 22.685 1.00 63.28 85 PRO A O 1
#

Sequence (85 aa):
MFQAIRQVIFAFMAVCCGLIGLFWFWFMYQFSLKWLDADGNVGPATGATVVFGREGAYWIGAIALGWLLLALFFGFMQWRVSRTP

Secondary structure (DSSP, 8-state):
-HHHHHHHHHHHHHHHHHHHHHHHHHHHHHHHHHHHHHTT------TTTTTTHHHHHHHHHHHHHHHHHHHHHHHHHHHHHHH--

pLDDT: mean 77.88, std 16.67, range [44.16, 96.19]

Radius of gyration: 18.19 Å; chains: 1; bounding box: 36×22×57 Å